Protein AF-A0AAP0KR38-F1 (afdb_monomer)

Sequence (142 aa):
MYLYDEEWTRRFFSSLPALKRLVLESCTFYNHQKLTILVSSINHLRIAYPVFLPFKEYCREIEINAPNLDYLYRWTNRIPKAYILFDMPVLEEALIDVALYENPLLMDDVKVCHNACNLLAHIANVKKLSITADLLVVMTTC

pLDDT: mean 82.15, std 12.82, range [38.97, 97.5]

Secondary structure (DSSP, 8-state):
-----TTHHHHHHHT-TT--EEEEES---TT-SEEEEE-TT--EEEEE--TT--GGGS-SEEEEE-TT--EEEEEESS--SEEEEPP-TT--EEEEEE---S-GGG--HHHHHHHHHHHHHHHTTSSEEEE-HHHHHHHHH-

Solvent-accessible surface area (backbone atoms only — not comparable to full-atom values): 7823 Å² total; per-residue (Å²): 134,83,84,76,65,77,58,47,48,35,55,57,40,51,72,42,73,81,43,42,70,48,77,42,66,63,59,76,48,68,82,32,60,51,46,38,45,43,32,65,49,24,29,36,42,36,40,27,54,56,92,82,70,60,82,80,40,53,50,38,29,42,35,40,42,31,51,47,22,33,35,42,38,37,40,30,61,66,82,42,75,39,69,48,65,52,78,40,87,52,34,37,36,37,36,45,40,42,48,78,83,67,65,72,92,77,54,60,59,69,60,55,30,52,32,50,52,54,49,43,67,71,56,66,87,32,81,40,75,46,71,30,71,55,47,51,49,45,63,71,75,98

Radius of gyration: 15.03 Å; Cα contacts (8 Å, |Δi|>4): 280; chains: 1; bounding box: 36×41×36 Å

InterPro domains:
  IPR050232 F-box/LRR-repeat protein 13/AtMIF1-like [PTHR31900] (4-136)

Mean predicted aligned error: 6.64 Å

Structure (mmCIF, N/CA/C/O backbone):
data_AF-A0AAP0KR38-F1
#
_entry.id   AF-A0AAP0KR38-F1
#
loop_
_atom_site.group_PDB
_atom_site.id
_atom_site.type_symbol
_atom_site.label_atom_id
_atom_site.label_alt_id
_atom_site.label_comp_id
_atom_site.label_asym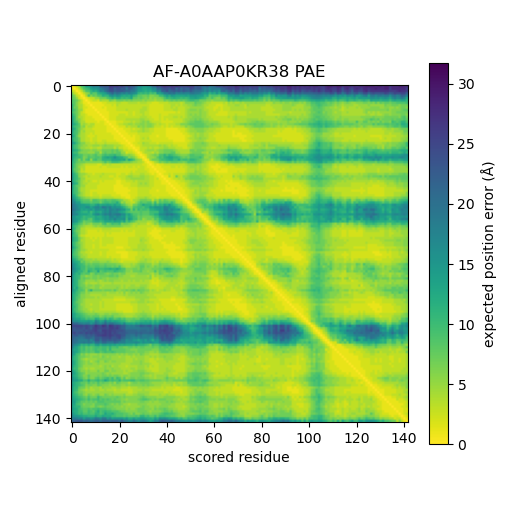_id
_atom_site.label_entity_id
_atom_site.label_seq_id
_atom_site.pdbx_PDB_ins_code
_atom_site.Cartn_x
_atom_site.Cartn_y
_atom_site.Cartn_z
_atom_site.occupancy
_atom_site.B_iso_or_equiv
_atom_site.auth_seq_id
_atom_site.auth_comp_id
_atom_site.auth_asym_id
_atom_site.auth_atom_id
_atom_site.pdbx_PDB_model_num
ATOM 1 N N . MET A 1 1 ? -6.082 26.446 -17.273 1.00 38.97 1 MET A N 1
ATOM 2 C CA . MET A 1 1 ? -5.083 25.954 -16.304 1.00 38.97 1 MET A CA 1
ATOM 3 C C . MET A 1 1 ? -5.860 25.279 -15.186 1.00 38.97 1 MET A C 1
ATOM 5 O O . MET A 1 1 ? -6.497 25.978 -14.414 1.00 38.97 1 MET A O 1
ATOM 9 N N . TYR A 1 2 ? -5.948 23.948 -15.186 1.00 46.53 2 TYR A N 1
ATOM 10 C CA . TYR A 1 2 ? -6.617 23.225 -14.103 1.00 46.53 2 TYR A CA 1
ATOM 11 C C . TYR A 1 2 ? -5.643 23.181 -12.923 1.00 46.53 2 TYR A C 1
ATOM 13 O O . TYR A 1 2 ? -4.547 22.644 -13.064 1.00 46.53 2 TYR A O 1
ATOM 21 N N . LEU A 1 3 ? -6.001 23.814 -11.805 1.00 47.16 3 LEU A N 1
ATOM 22 C CA . LEU A 1 3 ? -5.306 23.623 -10.535 1.00 47.16 3 LEU A CA 1
ATOM 23 C C . LEU A 1 3 ? -5.640 22.203 -10.077 1.00 47.16 3 LEU A C 1
ATOM 25 O O . LEU A 1 3 ? -6.719 21.959 -9.544 1.00 47.16 3 LEU A O 1
ATOM 29 N N . TYR A 1 4 ? -4.762 21.257 -10.396 1.00 64.25 4 TYR A N 1
ATOM 30 C CA . TYR A 1 4 ? -4.869 19.900 -9.881 1.00 64.25 4 TYR A CA 1
ATOM 31 C C . TYR A 1 4 ? -4.569 19.946 -8.382 1.00 64.25 4 TYR A C 1
ATOM 33 O O . TYR A 1 4 ? -3.500 20.393 -7.972 1.00 64.25 4 TYR A O 1
ATOM 41 N N . ASP A 1 5 ? -5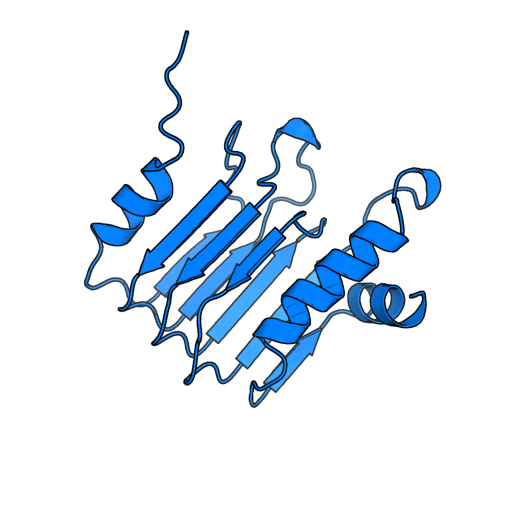.541 19.542 -7.568 1.00 70.62 5 ASP A N 1
ATOM 42 C CA . ASP A 1 5 ? -5.373 19.426 -6.122 1.00 70.62 5 ASP A CA 1
ATOM 43 C C . ASP A 1 5 ? -4.574 18.155 -5.830 1.00 70.62 5 ASP A C 1
ATOM 45 O O . ASP A 1 5 ? -5.150 17.081 -5.711 1.00 70.62 5 ASP A O 1
ATOM 49 N N . GLU A 1 6 ? -3.248 18.252 -5.741 1.00 73.88 6 GLU A N 1
ATOM 50 C CA . GLU A 1 6 ? -2.380 17.099 -5.443 1.00 73.88 6 GLU A CA 1
ATOM 51 C C . GLU A 1 6 ? -2.763 16.382 -4.132 1.00 73.88 6 GLU A C 1
ATOM 53 O O . GLU A 1 6 ? -2.506 15.190 -3.977 1.00 73.88 6 GLU A O 1
ATOM 58 N N . GLU A 1 7 ? -3.466 17.068 -3.226 1.00 82.69 7 GLU A N 1
ATOM 59 C CA . GLU A 1 7 ? -3.885 16.552 -1.924 1.00 82.69 7 GLU A CA 1
ATOM 60 C C . GLU A 1 7 ? -5.320 15.995 -1.922 1.00 82.69 7 GLU A C 1
ATOM 62 O O . GLU A 1 7 ? -5.840 15.629 -0.861 1.00 82.69 7 GLU A O 1
ATOM 67 N N . TRP A 1 8 ? -5.992 15.898 -3.077 1.00 85.56 8 TRP A N 1
ATOM 68 C CA . TRP A 1 8 ? -7.389 15.453 -3.113 1.00 85.56 8 TRP A CA 1
ATOM 69 C C . TRP A 1 8 ? -7.557 14.037 -2.555 1.00 85.56 8 TRP A C 1
ATOM 71 O O . TRP A 1 8 ? -8.510 13.794 -1.820 1.00 85.56 8 TRP A O 1
ATOM 81 N N . THR A 1 9 ? -6.632 13.114 -2.862 1.00 87.81 9 THR A N 1
ATOM 82 C CA . THR A 1 9 ? -6.699 11.716 -2.395 1.00 87.81 9 THR A CA 1
ATOM 83 C C . THR A 1 9 ? -6.656 11.673 -0.876 1.00 87.81 9 THR A C 1
ATOM 85 O O . THR A 1 9 ? -7.528 11.082 -0.239 1.00 87.81 9 THR A O 1
ATOM 88 N N . ARG A 1 10 ? -5.717 12.418 -0.289 1.00 89.06 10 ARG A N 1
ATOM 89 C CA . ARG A 1 10 ? -5.601 12.598 1.153 1.00 89.06 10 ARG A CA 1
ATOM 90 C C . ARG A 1 10 ? -6.900 13.128 1.758 1.00 89.06 10 ARG A C 1
ATOM 92 O O . ARG A 1 10 ? -7.415 12.525 2.696 1.00 89.06 10 ARG A O 1
ATOM 99 N N . ARG A 1 11 ? -7.439 14.235 1.233 1.00 89.31 11 ARG A N 1
ATOM 100 C CA . ARG A 1 11 ? -8.681 14.853 1.739 1.00 89.31 11 ARG A CA 1
ATOM 101 C C . ARG A 1 11 ? -9.859 13.890 1.633 1.00 89.31 11 ARG A C 1
ATOM 103 O O . ARG A 1 11 ? -10.556 13.673 2.621 1.00 89.31 11 ARG A O 1
ATOM 110 N N . PHE A 1 12 ? -10.028 13.266 0.472 1.00 89.56 12 PHE A N 1
ATOM 111 C CA . PHE A 1 12 ? -11.096 12.315 0.200 1.00 89.56 12 PHE A CA 1
ATOM 112 C C . PHE A 1 12 ? -11.062 11.137 1.175 1.00 89.56 12 PHE A C 1
ATOM 114 O O . PHE A 1 12 ? -12.036 10.901 1.884 1.00 89.56 12 PHE A O 1
ATOM 121 N N . PHE A 1 13 ? -9.930 10.447 1.290 1.00 89.31 13 PHE A N 1
ATOM 122 C CA . PHE A 1 13 ? -9.819 9.283 2.164 1.00 89.31 13 PHE A CA 1
ATOM 123 C C . PHE A 1 13 ? -9.907 9.650 3.653 1.00 89.31 13 PHE A C 1
ATOM 125 O O . PHE A 1 13 ? -10.573 8.948 4.413 1.00 89.31 13 PHE A O 1
ATOM 132 N N . SER A 1 14 ? -9.356 10.799 4.060 1.00 86.81 14 SER A N 1
ATOM 133 C CA . SER A 1 14 ? -9.478 11.293 5.441 1.00 86.81 14 SER A CA 1
ATOM 134 C C . SER A 1 14 ? -10.923 11.616 5.854 1.00 86.81 14 SER A C 1
ATOM 136 O O . SER A 1 14 ? -11.248 11.567 7.038 1.00 86.81 14 SER A O 1
ATOM 138 N N . SER A 1 15 ? -11.813 11.886 4.889 1.00 90.38 15 SER A N 1
ATOM 139 C CA . SER A 1 15 ? -13.239 12.151 5.137 1.00 90.38 15 SER A CA 1
ATOM 140 C C . SER A 1 15 ? -14.076 10.892 5.410 1.00 90.38 15 SER A C 1
ATOM 142 O O . SER A 1 15 ? -15.269 10.997 5.693 1.00 90.38 15 SER A O 1
ATOM 144 N N . LEU A 1 16 ? -13.464 9.701 5.360 1.00 91.81 16 LEU A N 1
ATOM 145 C CA . LEU A 1 16 ? -14.134 8.404 5.489 1.00 91.81 16 LEU A CA 1
ATOM 146 C C . LEU A 1 16 ? -13.699 7.662 6.773 1.00 91.81 16 LEU A C 1
ATOM 148 O O . LEU A 1 16 ? -13.120 6.577 6.701 1.00 91.81 16 LEU A O 1
ATOM 152 N N . PRO A 1 17 ? -13.990 8.190 7.979 1.00 88.75 17 PRO A N 1
ATOM 153 C CA . PRO A 1 17 ? -13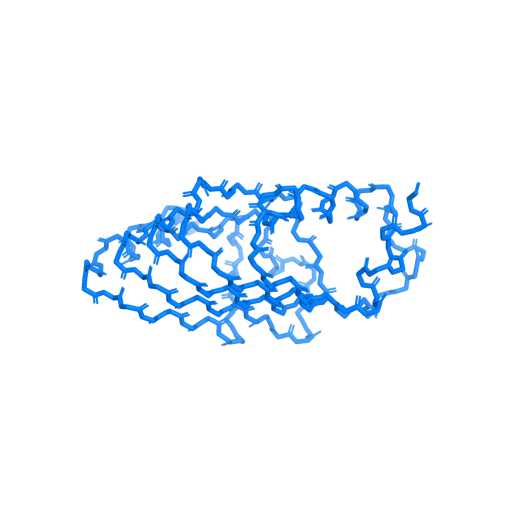.432 7.681 9.234 1.00 88.75 17 PRO A CA 1
ATOM 154 C C . PRO A 1 17 ? -13.903 6.271 9.610 1.00 88.75 17 PRO A C 1
ATOM 156 O O . PRO A 1 17 ? -13.253 5.614 10.416 1.00 88.75 17 PRO A O 1
ATOM 159 N N . ALA A 1 18 ? -14.997 5.770 9.032 1.00 94.19 18 ALA A N 1
ATOM 160 C CA . ALA A 1 18 ? -15.514 4.423 9.291 1.00 94.19 18 ALA A CA 1
ATOM 161 C C . ALA A 1 18 ? -15.113 3.386 8.222 1.00 94.19 18 ALA A C 1
ATOM 163 O O . ALA A 1 18 ? -15.520 2.227 8.316 1.00 94.19 18 ALA A O 1
ATOM 164 N N . LEU A 1 19 ? -14.348 3.781 7.198 1.00 95.69 19 LEU A N 1
ATOM 165 C CA . LEU A 1 19 ? -13.997 2.905 6.084 1.00 95.69 19 LEU A CA 1
ATOM 166 C C . LEU A 1 19 ? -13.123 1.741 6.563 1.00 95.69 19 LEU A C 1
ATOM 168 O O . LEU A 1 19 ? -12.006 1.943 7.016 1.00 95.69 19 LEU A O 1
ATOM 172 N N . LYS A 1 20 ? -13.625 0.509 6.444 1.00 96.75 20 LYS A N 1
ATOM 173 C CA . LYS A 1 20 ? -12.872 -0.706 6.806 1.00 96.75 20 LYS A CA 1
ATOM 174 C C . LYS A 1 20 ? -12.130 -1.320 5.629 1.00 96.75 20 LYS A C 1
ATOM 176 O O . LYS A 1 20 ? -11.000 -1.773 5.766 1.00 96.75 20 LYS A O 1
ATOM 181 N N . ARG A 1 21 ? -12.756 -1.302 4.456 1.00 97.06 21 ARG A N 1
ATOM 182 C CA . ARG A 1 21 ? -12.225 -1.917 3.245 1.00 97.06 21 ARG A CA 1
ATOM 183 C C . ARG A 1 21 ? -12.123 -0.879 2.141 1.00 97.06 21 ARG A C 1
ATOM 185 O O . ARG A 1 21 ? -13.127 -0.265 1.794 1.00 97.06 21 ARG A O 1
ATOM 192 N N . LEU A 1 22 ? -10.930 -0.733 1.573 1.00 95.94 22 LEU A N 1
ATOM 193 C CA . LEU A 1 22 ? -10.674 0.103 0.406 1.00 95.94 22 LEU A CA 1
ATOM 194 C C . LEU A 1 22 ? -10.191 -0.772 -0.752 1.00 95.94 22 LEU A C 1
ATOM 196 O O . LEU A 1 22 ? -9.206 -1.500 -0.626 1.00 95.94 22 LEU A O 1
ATOM 200 N N . VAL A 1 23 ? -10.896 -0.699 -1.878 1.00 95.12 23 VAL A N 1
ATOM 201 C CA . VAL A 1 23 ? -10.563 -1.425 -3.106 1.00 95.12 23 VAL A CA 1
ATOM 202 C C . VAL A 1 23 ? -10.440 -0.413 -4.239 1.00 95.12 23 VAL A C 1
ATOM 204 O O . VAL A 1 23 ? -11.414 0.238 -4.606 1.00 95.12 23 VAL A O 1
ATOM 207 N N . LEU A 1 24 ? -9.227 -0.269 -4.760 1.00 91.38 24 LEU A N 1
ATOM 208 C CA . LEU A 1 24 ? -8.861 0.588 -5.881 1.00 91.38 24 LEU A CA 1
ATOM 209 C C . LEU A 1 24 ? -8.450 -0.309 -7.049 1.00 91.38 24 LEU A C 1
ATOM 211 O O . LEU A 1 24 ? -7.264 -0.539 -7.279 1.00 91.38 24 LEU A O 1
ATOM 215 N N . GLU A 1 25 ? -9.435 -0.872 -7.744 1.00 88.94 25 GLU A N 1
ATOM 216 C CA . GLU A 1 25 ? -9.213 -1.726 -8.912 1.00 88.94 25 GLU A CA 1
ATOM 217 C C . GLU A 1 25 ? -9.511 -0.977 -10.203 1.00 88.94 25 GLU A C 1
ATOM 219 O O . GLU A 1 25 ? -10.536 -0.311 -10.334 1.00 88.94 25 GLU A O 1
ATOM 224 N N . SER A 1 26 ? -8.603 -1.099 -11.170 1.00 83.25 26 SER A N 1
ATOM 225 C CA . SER A 1 26 ? -8.673 -0.402 -12.455 1.00 83.25 26 SER A CA 1
ATOM 226 C C . SER A 1 26 ? -8.845 1.118 -12.316 1.00 83.25 26 SER A C 1
ATOM 228 O O . SER A 1 26 ? -9.374 1.777 -13.208 1.00 83.25 26 SER A O 1
ATOM 230 N N . CYS A 1 27 ? -8.390 1.692 -11.196 1.00 79.81 27 CYS A N 1
ATOM 231 C CA . CYS A 1 27 ? -8.436 3.129 -10.962 1.00 79.81 27 CYS A CA 1
ATOM 232 C C . CYS A 1 27 ? -7.255 3.824 -11.646 1.00 79.81 27 CYS A C 1
ATOM 234 O O . CYS A 1 27 ? -6.092 3.469 -11.451 1.00 79.81 27 CYS A O 1
ATOM 236 N N . THR A 1 28 ? -7.564 4.864 -12.412 1.00 73.88 28 THR A N 1
ATOM 237 C CA . THR A 1 28 ? -6.594 5.731 -13.084 1.00 73.88 28 THR A CA 1
ATOM 238 C C . THR A 1 28 ? -6.471 7.056 -12.350 1.00 73.88 28 THR A C 1
ATOM 240 O O . THR A 1 28 ? -7.426 7.828 -12.274 1.00 73.88 28 THR A O 1
ATOM 243 N N . PHE A 1 29 ? -5.272 7.355 -11.860 1.00 74.44 29 PHE A N 1
ATOM 244 C CA . PHE A 1 29 ? -4.959 8.623 -11.203 1.00 74.44 29 PHE A CA 1
ATOM 245 C C . PHE A 1 29 ? -4.287 9.571 -12.208 1.00 74.44 29 PHE A C 1
ATOM 247 O O . PHE A 1 29 ? -3.116 9.921 -12.074 1.00 74.44 29 PHE A O 1
ATOM 254 N N . TYR A 1 30 ? -5.031 9.958 -13.252 1.00 67.62 30 TYR A N 1
ATOM 255 C CA . TYR A 1 30 ? -4.536 10.803 -14.348 1.00 67.62 30 TYR A CA 1
ATOM 256 C C . TYR A 1 30 ? -3.864 12.074 -13.832 1.00 67.62 30 TYR A C 1
ATOM 258 O O . TYR A 1 30 ? -4.466 12.795 -13.043 1.00 67.62 30 TYR A O 1
ATOM 266 N N . ASN A 1 31 ? -2.652 12.375 -14.305 1.00 65.94 31 ASN A N 1
ATOM 267 C CA . ASN A 1 31 ? -1.884 13.574 -13.940 1.00 65.94 31 ASN A CA 1
ATOM 268 C C . ASN A 1 31 ? -1.566 13.732 -12.439 1.00 65.94 31 ASN A C 1
ATOM 270 O O . ASN A 1 31 ? -1.072 14.785 -12.043 1.00 65.94 31 ASN A O 1
ATOM 274 N N . HIS A 1 32 ? -1.789 12.709 -11.608 1.00 72.19 32 HIS A N 1
ATOM 275 C CA . HIS A 1 32 ? -1.427 12.752 -10.193 1.00 72.19 32 HIS A CA 1
ATOM 276 C C . HIS A 1 32 ? -0.084 12.070 -9.984 1.00 72.19 32 HIS A C 1
ATOM 278 O O . HIS A 1 32 ? 0.083 10.876 -10.241 1.00 72.19 32 HIS A O 1
ATOM 284 N N . GLN A 1 33 ? 0.886 12.833 -9.485 1.00 80.62 33 GLN A N 1
ATOM 285 C CA . GLN A 1 33 ? 2.200 12.280 -9.170 1.00 80.62 33 GLN A CA 1
ATOM 286 C C . GLN A 1 33 ? 2.146 11.345 -7.959 1.00 80.62 33 GLN A C 1
ATOM 288 O O . GLN A 1 33 ? 2.948 10.415 -7.896 1.00 80.62 33 GLN A O 1
ATOM 293 N N . LYS A 1 34 ? 1.172 11.552 -7.063 1.00 86.44 34 LYS A N 1
ATOM 294 C CA . LYS A 1 34 ? 1.099 10.904 -5.758 1.00 86.44 34 LYS A CA 1
ATOM 295 C C . LYS A 1 34 ? -0.313 10.429 -5.402 1.00 86.44 34 LYS A C 1
ATOM 297 O O . LYS A 1 34 ? -1.292 11.138 -5.631 1.00 86.44 34 LYS A O 1
ATOM 302 N N . LEU A 1 35 ? -0.403 9.227 -4.839 1.00 88.50 35 LEU A N 1
ATOM 303 C CA . LEU A 1 35 ? -1.609 8.647 -4.252 1.00 88.50 35 LEU A CA 1
ATOM 304 C C . LEU A 1 35 ? -1.384 8.558 -2.748 1.00 88.50 35 LEU A C 1
ATOM 306 O O . LEU A 1 35 ? -0.514 7.811 -2.304 1.00 88.50 35 LEU A O 1
ATOM 310 N N . THR A 1 36 ? -2.183 9.294 -1.983 1.00 91.69 36 THR A N 1
ATOM 311 C CA . THR A 1 36 ? -2.057 9.361 -0.529 1.00 91.69 36 THR A CA 1
ATOM 312 C C . THR A 1 36 ? -3.287 8.745 0.122 1.00 91.69 36 THR A C 1
ATOM 314 O O . THR A 1 36 ? -4.388 9.279 0.004 1.00 91.69 36 THR A O 1
ATOM 317 N N . ILE A 1 37 ? -3.106 7.637 0.837 1.00 91.62 37 ILE A N 1
ATOM 318 C CA . ILE A 1 37 ? -4.158 6.940 1.582 1.00 91.62 37 ILE A CA 1
ATOM 319 C C . ILE A 1 37 ? -3.887 7.138 3.075 1.00 91.62 37 ILE A C 1
ATOM 321 O O . ILE A 1 37 ? -3.067 6.433 3.657 1.00 91.62 37 ILE A O 1
ATOM 325 N N . LEU A 1 38 ? -4.575 8.106 3.693 1.00 90.88 38 LEU A N 1
ATOM 326 C CA . LEU A 1 38 ? -4.538 8.332 5.144 1.00 90.88 38 LEU A CA 1
ATOM 327 C C . LEU A 1 38 ? -5.883 7.932 5.747 1.00 90.88 38 LEU A C 1
ATOM 329 O O . LEU A 1 38 ? -6.805 8.748 5.820 1.00 90.88 38 LEU A O 1
ATOM 333 N N . VAL A 1 39 ? -6.009 6.671 6.151 1.00 90.81 39 VAL A N 1
ATOM 334 C CA . VAL A 1 39 ? -7.235 6.172 6.781 1.00 90.81 39 VAL A CA 1
ATOM 335 C C . VAL A 1 39 ? -6.860 5.226 7.900 1.00 90.81 39 VAL A C 1
ATOM 337 O O . VAL A 1 39 ? -6.413 4.111 7.664 1.00 90.81 39 VAL A O 1
ATOM 340 N N . SER A 1 40 ? -7.059 5.654 9.143 1.00 90.69 40 SER A N 1
ATOM 341 C CA . SER A 1 40 ? -6.720 4.819 10.294 1.00 90.69 40 SER A CA 1
ATOM 342 C C . SER A 1 40 ? -7.669 3.642 10.474 1.00 90.69 40 SER A C 1
ATOM 344 O O . SER A 1 40 ? -7.293 2.657 11.092 1.00 90.69 40 SER A O 1
ATOM 346 N N . SER A 1 41 ? -8.896 3.715 9.965 1.00 94.25 41 SER A N 1
ATOM 347 C CA . SER A 1 41 ? -9.908 2.683 10.182 1.00 94.25 41 SER A CA 1
ATOM 348 C C . SER A 1 41 ? -9.847 1.514 9.208 1.00 94.25 41 SER A C 1
ATOM 350 O O . SER A 1 41 ? -10.476 0.495 9.520 1.00 94.25 41 SER A O 1
ATOM 352 N N . ILE A 1 42 ? -9.110 1.630 8.093 1.00 96.12 42 ILE A N 1
ATOM 353 C CA . ILE A 1 42 ? -9.016 0.537 7.124 1.00 96.12 42 ILE A CA 1
ATOM 354 C C . ILE A 1 42 ? -8.213 -0.607 7.720 1.00 96.12 42 ILE A C 1
ATOM 356 O O . ILE A 1 42 ? -7.162 -0.396 8.320 1.00 96.12 42 ILE A O 1
ATOM 360 N N . ASN A 1 43 ? -8.721 -1.813 7.514 1.00 96.56 43 ASN A N 1
ATOM 361 C CA . ASN A 1 43 ? -8.001 -3.039 7.802 1.00 96.56 43 ASN A CA 1
ATOM 362 C C . ASN A 1 43 ? -7.653 -3.811 6.527 1.00 96.56 43 ASN A C 1
ATOM 364 O O . ASN A 1 43 ? -6.618 -4.455 6.471 1.00 96.56 43 ASN A O 1
ATOM 368 N N . HIS A 1 44 ? -8.428 -3.631 5.455 1.00 97.50 44 HIS A N 1
ATOM 369 C CA . HIS A 1 44 ? -8.196 -4.310 4.188 1.00 97.50 44 HIS A CA 1
ATOM 370 C C . HIS A 1 44 ? -8.005 -3.316 3.038 1.00 97.50 44 HIS A C 1
ATOM 372 O O . HIS A 1 44 ? -8.937 -2.587 2.673 1.00 97.50 44 HIS A O 1
ATOM 378 N N . LEU A 1 45 ? -6.833 -3.349 2.400 1.00 96.25 45 LEU A N 1
ATOM 379 C CA . LEU A 1 45 ? -6.485 -2.502 1.261 1.00 96.25 45 LEU A CA 1
ATOM 380 C C . LEU A 1 45 ? -6.133 -3.346 0.042 1.00 96.25 45 LEU A C 1
ATOM 382 O O . LEU A 1 45 ? -5.275 -4.223 0.092 1.00 96.25 45 LEU A O 1
ATOM 386 N N . ARG A 1 46 ? -6.776 -3.040 -1.082 1.00 95.50 46 ARG A N 1
ATOM 387 C CA . ARG A 1 46 ? -6.506 -3.668 -2.371 1.00 95.50 46 ARG A CA 1
ATOM 388 C C . ARG A 1 46 ? -6.290 -2.599 -3.428 1.00 95.50 46 ARG A C 1
ATOM 390 O O . ARG A 1 46 ? -7.172 -1.777 -3.647 1.00 95.50 46 ARG A O 1
ATOM 397 N N . ILE A 1 47 ? -5.133 -2.614 -4.081 1.00 91.38 47 ILE A N 1
ATOM 398 C CA . ILE A 1 47 ? -4.790 -1.690 -5.167 1.00 91.38 47 ILE A CA 1
ATOM 399 C C . ILE A 1 47 ? -4.377 -2.520 -6.378 1.00 91.38 47 ILE A C 1
ATOM 401 O O . ILE A 1 47 ? -3.393 -3.249 -6.306 1.00 91.38 47 ILE A O 1
ATOM 405 N N . ALA A 1 48 ? -5.103 -2.403 -7.485 1.00 87.69 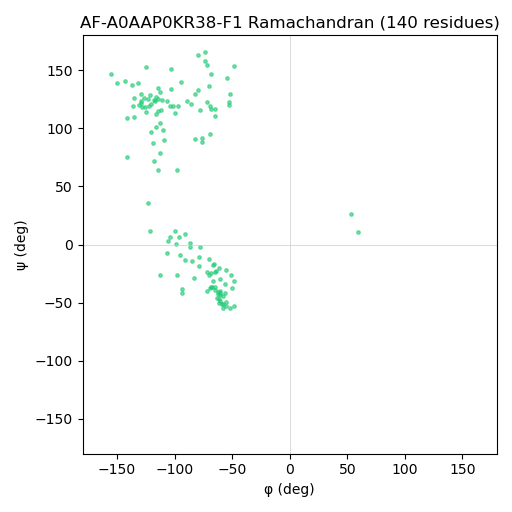48 ALA A N 1
ATOM 406 C CA . ALA A 1 48 ? -4.776 -3.059 -8.745 1.00 87.69 48 ALA A CA 1
ATOM 407 C C . ALA A 1 48 ? -4.956 -2.074 -9.899 1.00 87.69 48 ALA A C 1
ATOM 409 O O . ALA A 1 48 ? -6.055 -1.572 -10.133 1.00 87.69 48 ALA A O 1
ATOM 410 N N . TYR A 1 49 ? -3.881 -1.790 -10.624 1.00 77.44 49 TYR A N 1
ATOM 411 C CA . TYR A 1 49 ? -3.950 -0.923 -11.797 1.00 77.44 49 TYR A CA 1
ATOM 412 C C . TYR A 1 49 ? -4.482 -1.674 -13.032 1.00 77.44 49 TYR A C 1
ATOM 414 O O . TYR A 1 49 ? -4.506 -2.899 -13.048 1.00 77.44 49 TYR A O 1
ATOM 422 N N . PRO A 1 50 ? -4.930 -0.975 -14.083 1.00 70.56 50 PRO A N 1
ATOM 423 C CA . PRO A 1 50 ? -5.177 -1.590 -15.384 1.00 70.56 50 PRO A CA 1
ATOM 424 C C . PRO A 1 50 ? -3.867 -2.030 -16.061 1.00 70.56 50 PRO A C 1
ATOM 426 O O . PRO A 1 50 ? -2.848 -1.342 -15.975 1.00 70.56 50 PRO A O 1
ATOM 429 N N . VAL A 1 51 ? -3.917 -3.132 -16.815 1.00 65.81 51 VAL A N 1
ATOM 430 C CA . VAL A 1 51 ? -2.760 -3.740 -17.511 1.00 65.81 51 VAL A CA 1
ATOM 431 C C . VAL A 1 51 ? -2.163 -2.846 -18.609 1.00 65.81 51 VAL A C 1
ATOM 433 O O . VAL A 1 51 ? -0.980 -2.964 -18.918 1.00 65.81 51 VAL A O 1
ATOM 436 N N . PHE A 1 52 ? -2.939 -1.913 -19.169 1.00 65.56 52 PHE A N 1
ATOM 437 C CA . PHE A 1 52 ? -2.590 -1.201 -20.407 1.00 65.56 52 PHE A CA 1
ATOM 438 C C . PHE A 1 52 ? -2.542 0.328 -20.273 1.00 65.56 52 PHE A C 1
ATOM 440 O O . PHE A 1 52 ? -2.919 1.040 -21.202 1.00 65.56 52 PHE A O 1
ATOM 447 N N . LEU A 1 53 ? -2.097 0.865 -19.131 1.00 62.12 53 LEU A N 1
ATOM 448 C CA . LEU A 1 53 ? -1.972 2.320 -18.993 1.00 62.12 53 LEU A CA 1
ATOM 449 C C . LEU A 1 53 ? -0.695 2.881 -19.649 1.00 62.12 53 LEU A C 1
ATOM 451 O O . LEU A 1 53 ? 0.404 2.369 -19.395 1.00 62.12 53 LEU A O 1
ATOM 455 N N . PRO A 1 54 ? -0.803 3.974 -20.433 1.00 63.38 54 PRO A N 1
ATOM 456 C CA . PRO A 1 54 ? 0.338 4.764 -20.878 1.00 63.38 54 PRO A CA 1
ATOM 457 C C . PRO A 1 54 ? 1.202 5.246 -19.702 1.00 63.38 54 PRO A C 1
ATOM 459 O O . PRO A 1 54 ? 0.693 5.675 -18.668 1.00 63.38 54 PRO A O 1
ATOM 462 N N . PHE A 1 55 ? 2.527 5.288 -19.892 1.00 59.06 55 PHE A N 1
ATOM 463 C CA . PHE A 1 55 ? 3.519 5.732 -18.892 1.00 59.06 55 PHE A CA 1
ATOM 464 C C . PHE A 1 55 ? 3.197 7.062 -18.187 1.00 59.06 55 PHE A C 1
ATOM 466 O O . PHE A 1 55 ? 3.600 7.280 -17.045 1.00 59.06 55 PHE A O 1
ATOM 473 N N . LYS A 1 56 ? 2.525 7.987 -18.882 1.00 61.66 56 LYS A N 1
ATOM 474 C CA . LYS A 1 56 ? 2.218 9.332 -18.370 1.00 61.66 56 LYS A CA 1
ATOM 475 C C . LYS A 1 56 ? 1.037 9.356 -17.396 1.00 61.66 56 LYS A C 1
ATOM 477 O O . LYS A 1 56 ? 0.821 10.373 -16.749 1.00 61.66 56 LYS A O 1
ATOM 482 N N . GLU A 1 57 ? 0.304 8.254 -17.283 1.00 63.91 57 GLU A N 1
ATOM 483 C CA . GLU A 1 57 ? -0.945 8.159 -16.519 1.00 63.91 57 GLU A CA 1
ATOM 484 C C . GLU A 1 57 ? -0.775 7.394 -15.201 1.00 63.91 57 GLU A C 1
ATOM 486 O O . GLU A 1 57 ? -1.742 7.176 -14.472 1.00 63.91 57 GLU A O 1
ATOM 491 N N . TYR A 1 58 ? 0.459 6.987 -14.891 1.00 68.62 58 TYR A N 1
ATOM 492 C CA . TYR A 1 58 ? 0.758 6.195 -13.711 1.00 68.62 58 TYR A CA 1
ATOM 493 C C . TYR A 1 58 ? 1.180 7.066 -12.524 1.00 68.62 58 TYR A C 1
ATOM 495 O O . TYR A 1 58 ? 1.957 8.016 -12.662 1.00 68.62 58 TYR A O 1
ATOM 503 N N . CYS A 1 59 ? 0.697 6.694 -11.341 1.00 76.06 59 CYS A N 1
ATOM 504 C CA . CYS A 1 59 ? 1.054 7.355 -10.097 1.00 76.06 59 CYS A CA 1
ATOM 505 C C . CYS A 1 59 ? 2.499 7.009 -9.710 1.00 76.06 59 CYS A C 1
ATOM 507 O O . CYS A 1 59 ? 2.861 5.836 -9.600 1.00 76.06 59 CYS A O 1
ATOM 509 N N . ARG A 1 60 ? 3.352 8.024 -9.545 1.00 80.88 60 ARG A N 1
ATOM 510 C CA . ARG A 1 60 ? 4.795 7.828 -9.335 1.00 80.88 60 ARG A CA 1
ATOM 511 C C . ARG A 1 60 ? 5.140 7.529 -7.885 1.00 80.88 60 ARG A C 1
ATOM 513 O O . ARG A 1 60 ? 6.132 6.845 -7.648 1.00 80.88 60 ARG A O 1
ATOM 520 N N . GLU A 1 61 ? 4.338 8.026 -6.958 1.00 87.25 61 GLU A N 1
ATOM 521 C CA . GLU A 1 61 ? 4.572 7.930 -5.525 1.00 87.25 61 GLU A CA 1
ATOM 522 C C . GLU A 1 61 ? 3.317 7.455 -4.818 1.00 87.25 61 GLU A C 1
ATOM 524 O O . GLU A 1 61 ? 2.204 7.871 -5.143 1.00 87.25 61 GLU A O 1
ATOM 529 N N . ILE A 1 62 ? 3.489 6.567 -3.847 1.00 89.19 62 ILE A N 1
ATOM 530 C CA . ILE A 1 62 ? 2.364 6.032 -3.093 1.00 89.19 62 ILE A CA 1
ATOM 531 C C . ILE A 1 62 ? 2.678 6.132 -1.618 1.00 89.19 62 ILE A C 1
ATOM 533 O O . ILE A 1 62 ? 3.657 5.565 -1.139 1.00 89.19 62 ILE A O 1
ATOM 537 N N . GLU A 1 63 ? 1.823 6.868 -0.923 1.00 92.69 63 GLU A N 1
ATOM 538 C CA . GLU A 1 63 ? 1.882 7.067 0.511 1.00 92.69 63 GLU A CA 1
ATOM 539 C C . GLU A 1 63 ? 0.696 6.365 1.167 1.00 92.69 63 GLU A C 1
ATOM 541 O O . GLU A 1 63 ? -0.460 6.615 0.813 1.00 92.69 63 GLU A O 1
ATOM 546 N N . ILE A 1 64 ? 0.977 5.480 2.120 1.00 92.62 64 ILE A N 1
ATOM 547 C CA . ILE A 1 64 ? -0.051 4.742 2.856 1.00 92.62 64 ILE A CA 1
ATOM 548 C C . ILE A 1 64 ? 0.220 4.901 4.345 1.00 92.62 64 ILE A C 1
ATOM 550 O O . ILE A 1 64 ? 1.247 4.457 4.853 1.00 92.62 64 ILE A O 1
ATOM 554 N N . ASN A 1 65 ? -0.737 5.507 5.042 1.00 92.75 65 ASN A N 1
ATOM 555 C CA . ASN A 1 65 ? -0.792 5.563 6.493 1.00 92.75 65 ASN A CA 1
ATOM 556 C C . ASN A 1 65 ? -2.095 4.910 6.962 1.00 92.75 65 ASN A C 1
ATOM 558 O O . ASN A 1 65 ? -3.170 5.521 6.949 1.00 92.75 65 ASN A O 1
ATOM 562 N N . ALA A 1 66 ? -1.976 3.637 7.323 1.00 92.88 66 ALA A N 1
ATOM 563 C CA . ALA A 1 66 ? -3.082 2.780 7.713 1.00 92.88 66 ALA A CA 1
ATOM 564 C C . ALA A 1 66 ? -2.643 1.875 8.879 1.00 92.88 66 ALA A C 1
ATOM 566 O O . ALA A 1 66 ? -2.383 0.692 8.681 1.00 92.88 66 ALA A O 1
ATOM 567 N N . PRO A 1 67 ? -2.530 2.411 10.108 1.00 93.06 67 PRO A N 1
ATOM 568 C CA . PRO A 1 67 ? -1.968 1.684 11.251 1.00 93.06 67 PRO A CA 1
ATOM 569 C C . PRO A 1 67 ? -2.741 0.419 11.645 1.00 93.06 67 PRO A C 1
ATOM 571 O O . PRO A 1 67 ? -2.178 -0.437 12.316 1.00 93.06 67 PRO A O 1
ATOM 574 N N . ASN A 1 68 ? -4.012 0.297 11.243 1.00 94.75 68 ASN A N 1
ATOM 575 C CA . ASN A 1 68 ? -4.850 -0.875 11.509 1.00 94.75 68 ASN A CA 1
ATOM 576 C C . ASN A 1 68 ? -4.951 -1.837 10.312 1.00 94.75 68 ASN A C 1
ATOM 578 O O . ASN A 1 68 ? -5.819 -2.710 10.315 1.00 94.75 68 ASN A O 1
ATOM 582 N N . LEU A 1 69 ? -4.113 -1.663 9.285 1.00 95.62 69 LEU A N 1
ATOM 583 C CA . LEU A 1 69 ? -4.118 -2.508 8.098 1.00 95.62 69 LEU A CA 1
ATOM 584 C C . LEU A 1 69 ? -3.631 -3.919 8.442 1.00 95.62 69 LEU A C 1
ATOM 586 O O . LEU A 1 69 ? -2.479 -4.075 8.827 1.00 95.62 69 LEU A O 1
ATOM 590 N N . ASP A 1 70 ? -4.496 -4.923 8.284 1.00 96.25 70 ASP A N 1
ATOM 591 C CA . ASP A 1 70 ? -4.187 -6.346 8.489 1.00 96.25 70 ASP A CA 1
ATOM 592 C C . ASP A 1 70 ? -3.871 -7.071 7.172 1.00 96.25 70 ASP A C 1
ATOM 594 O O . ASP A 1 70 ? -3.090 -8.025 7.156 1.00 96.25 70 ASP A O 1
ATOM 598 N N . TYR A 1 71 ? -4.408 -6.562 6.060 1.00 96.81 71 TYR A N 1
ATOM 599 C CA . TYR A 1 71 ? -4.265 -7.142 4.735 1.00 96.81 71 TYR A CA 1
ATOM 600 C C . TYR A 1 71 ? -3.946 -6.084 3.677 1.00 96.81 71 TYR A C 1
ATOM 602 O O . TYR A 1 71 ? -4.699 -5.123 3.470 1.00 96.81 71 TYR A O 1
ATOM 610 N N . LEU A 1 72 ? -2.864 -6.323 2.934 1.00 95.12 72 LEU A N 1
ATOM 611 C CA . LEU A 1 72 ? -2.458 -5.536 1.775 1.00 95.12 72 LEU A CA 1
ATOM 612 C C . LEU A 1 72 ? -2.396 -6.416 0.526 1.00 95.12 72 LEU A C 1
ATOM 614 O O . LEU A 1 72 ? -1.586 -7.332 0.434 1.00 95.12 72 LEU A O 1
ATOM 618 N N . TYR A 1 73 ? -3.179 -6.068 -0.490 1.00 94.56 73 TYR A N 1
ATOM 619 C CA . TYR A 1 73 ? -2.990 -6.572 -1.845 1.00 94.56 73 TYR A CA 1
ATOM 620 C C . TYR A 1 73 ? -2.551 -5.454 -2.773 1.00 94.56 73 TYR A C 1
ATOM 622 O O . TYR A 1 73 ? -3.200 -4.404 -2.870 1.00 94.56 73 TYR A O 1
ATOM 630 N N . ARG A 1 74 ? -1.504 -5.732 -3.539 1.00 89.19 74 ARG A N 1
ATOM 631 C CA . ARG A 1 74 ? -1.019 -4.869 -4.598 1.00 89.19 74 ARG A CA 1
ATOM 632 C C . ARG A 1 74 ? -0.856 -5.673 -5.872 1.00 89.19 74 ARG A C 1
ATOM 634 O O . ARG A 1 74 ? -0.076 -6.608 -5.893 1.00 89.19 74 ARG A O 1
ATOM 641 N N . TRP A 1 75 ? -1.521 -5.248 -6.936 1.00 85.56 75 TRP A N 1
ATOM 642 C CA . TRP A 1 75 ? -1.209 -5.675 -8.291 1.00 85.56 75 TRP A CA 1
ATOM 643 C C . TRP A 1 75 ? -0.713 -4.492 -9.102 1.00 85.56 75 TRP A C 1
ATOM 645 O O . TRP A 1 75 ? -1.292 -3.397 -9.062 1.00 85.56 75 TRP A O 1
ATOM 655 N N . THR A 1 76 ? 0.363 -4.701 -9.844 1.00 78.81 76 THR A N 1
ATOM 656 C CA . THR A 1 76 ? 0.878 -3.690 -10.746 1.00 78.81 76 THR A CA 1
ATOM 657 C C . THR A 1 76 ? 1.676 -4.285 -11.892 1.00 78.81 76 THR A C 1
ATOM 659 O O . THR A 1 76 ? 2.419 -5.240 -11.724 1.00 78.81 76 THR A O 1
ATOM 662 N N . ASN A 1 77 ? 1.611 -3.656 -13.057 1.00 75.00 77 ASN A N 1
ATOM 663 C CA . ASN A 1 77 ? 2.550 -3.923 -14.142 1.00 75.00 77 ASN A CA 1
ATOM 664 C C . ASN A 1 77 ? 3.845 -3.087 -14.049 1.00 75.00 77 ASN A C 1
ATOM 666 O O . ASN A 1 77 ? 4.721 -3.185 -14.906 1.00 75.00 77 ASN A O 1
ATOM 670 N N . ARG A 1 78 ? 3.946 -2.207 -13.041 1.00 74.06 78 ARG A N 1
ATOM 671 C CA . ARG A 1 78 ? 5.054 -1.259 -12.836 1.00 74.06 78 ARG A CA 1
ATOM 672 C C . ARG A 1 78 ? 5.287 -0.950 -11.363 1.00 74.06 78 ARG A C 1
ATOM 674 O O . ARG A 1 78 ? 4.344 -0.672 -10.621 1.00 74.06 78 ARG A O 1
ATOM 681 N N . ILE A 1 79 ? 6.538 -0.873 -10.938 1.00 74.50 79 ILE A N 1
ATOM 682 C CA . ILE A 1 79 ? 6.860 -0.453 -9.570 1.00 74.50 79 ILE A CA 1
ATOM 683 C C . ILE A 1 79 ? 6.924 1.091 -9.524 1.00 74.50 79 ILE A C 1
ATOM 685 O O . ILE A 1 79 ? 7.707 1.676 -10.276 1.00 74.50 79 ILE A O 1
ATOM 689 N N . PRO A 1 80 ? 6.100 1.774 -8.697 1.00 77.62 80 PRO A N 1
ATOM 690 C CA . PRO A 1 80 ? 6.230 3.205 -8.414 1.00 77.62 80 PRO A CA 1
ATOM 691 C C . PRO A 1 80 ? 7.659 3.606 -8.050 1.00 77.62 80 PRO A C 1
ATOM 693 O O . PRO A 1 80 ? 8.415 2.805 -7.508 1.00 77.62 80 PRO A O 1
ATOM 696 N N . LYS A 1 81 ? 8.011 4.870 -8.302 1.00 79.62 81 LYS A N 1
ATOM 697 C CA . LYS A 1 81 ? 9.331 5.419 -7.962 1.00 79.62 81 LYS A CA 1
ATOM 698 C C . LYS A 1 81 ? 9.571 5.498 -6.462 1.00 79.62 81 LYS A C 1
ATOM 700 O O . LYS A 1 81 ? 10.712 5.407 -6.034 1.00 79.62 81 LYS A O 1
ATOM 705 N N . ALA A 1 82 ? 8.516 5.717 -5.688 1.00 82.12 82 ALA A N 1
ATOM 706 C CA . ALA A 1 82 ? 8.622 5.787 -4.244 1.00 82.12 82 ALA A CA 1
ATOM 707 C C . ALA A 1 82 ? 7.408 5.156 -3.573 1.00 82.12 82 ALA A C 1
ATOM 709 O O . ALA A 1 82 ? 6.261 5.348 -3.993 1.00 82.12 82 ALA A O 1
ATOM 710 N N . TYR A 1 83 ? 7.703 4.450 -2.491 1.00 85.94 83 TYR A N 1
ATOM 711 C CA . TYR A 1 83 ? 6.741 4.008 -1.504 1.00 85.94 83 TYR A CA 1
ATOM 712 C C . TYR A 1 83 ? 7.074 4.683 -0.183 1.00 85.94 83 TYR A C 1
ATOM 714 O O . TYR A 1 83 ? 8.212 4.643 0.275 1.00 85.94 83 TYR A O 1
ATOM 722 N N . ILE A 1 84 ? 6.070 5.328 0.398 1.00 88.62 84 ILE A N 1
ATOM 723 C CA . ILE A 1 84 ? 6.139 5.931 1.724 1.00 88.62 84 ILE A CA 1
ATOM 724 C C . ILE A 1 84 ? 5.088 5.209 2.554 1.00 88.62 84 ILE A C 1
ATOM 726 O O . ILE A 1 84 ? 3.915 5.584 2.582 1.00 88.62 84 ILE A O 1
ATOM 730 N N . LEU A 1 85 ? 5.492 4.095 3.148 1.00 87.12 85 LEU A N 1
ATOM 731 C CA . LEU A 1 85 ? 4.611 3.281 3.969 1.00 87.12 85 LEU A CA 1
ATOM 732 C C . LEU A 1 85 ? 4.925 3.596 5.428 1.00 87.12 85 LEU A C 1
ATOM 734 O O . LEU A 1 85 ? 6.056 3.432 5.874 1.00 87.12 85 LEU A O 1
ATOM 738 N N . PHE A 1 86 ? 3.935 4.100 6.155 1.00 87.88 86 PHE A N 1
ATOM 739 C CA . PHE A 1 86 ? 4.067 4.292 7.597 1.00 87.88 86 PHE A CA 1
ATOM 740 C C . PHE A 1 86 ? 4.010 2.939 8.308 1.00 87.88 86 PHE A C 1
ATOM 742 O O . PHE A 1 86 ? 3.592 1.944 7.716 1.00 87.88 86 PHE A O 1
ATOM 749 N N . ASP A 1 87 ? 4.403 2.910 9.583 1.00 85.00 87 ASP A N 1
ATOM 750 C CA . ASP A 1 87 ? 4.324 1.695 10.393 1.00 85.00 87 ASP A CA 1
ATOM 751 C C . ASP A 1 87 ? 2.907 1.102 10.361 1.00 85.00 87 ASP A C 1
ATOM 753 O O . ASP A 1 87 ? 1.919 1.747 10.726 1.00 85.00 87 ASP A O 1
ATOM 757 N N . MET A 1 88 ? 2.829 -0.158 9.933 1.00 90.25 88 MET A N 1
ATOM 758 C CA . MET A 1 88 ? 1.615 -0.974 9.896 1.00 90.25 88 MET A CA 1
ATOM 759 C C . MET A 1 88 ? 1.819 -2.179 10.826 1.00 90.25 88 MET A C 1
ATOM 761 O O . MET A 1 88 ? 2.020 -3.299 10.356 1.00 90.25 88 MET A O 1
ATOM 765 N N . PRO A 1 89 ? 1.823 -1.968 12.157 1.00 89.69 89 PRO A N 1
ATOM 766 C CA . PRO A 1 89 ? 2.264 -2.972 13.130 1.00 89.69 89 PRO A CA 1
ATOM 767 C C . PRO A 1 89 ? 1.374 -4.219 13.188 1.00 89.69 89 PRO A C 1
ATOM 769 O O . PRO A 1 89 ? 1.787 -5.238 13.735 1.00 89.69 89 PRO A O 1
ATOM 772 N N . VAL A 1 90 ? 0.153 -4.140 12.655 1.00 93.19 90 VAL A N 1
ATOM 773 C CA . VAL A 1 90 ? -0.810 -5.250 12.628 1.00 93.19 90 VAL A CA 1
ATOM 774 C C . VAL A 1 90 ? -0.928 -5.915 11.255 1.00 93.19 90 VAL A C 1
ATOM 776 O O . VAL A 1 90 ? -1.779 -6.784 11.093 1.00 93.19 90 VAL A O 1
ATOM 779 N N . LEU A 1 91 ? -0.094 -5.537 10.279 1.00 94.75 91 LEU A N 1
ATOM 780 C CA . LEU A 1 91 ? -0.131 -6.120 8.940 1.00 94.75 91 LEU A CA 1
ATOM 781 C C . LEU A 1 91 ? 0.254 -7.600 9.000 1.00 94.75 91 LEU A C 1
ATOM 783 O O . LEU A 1 91 ? 1.400 -7.959 9.273 1.00 94.75 91 LEU A O 1
ATOM 787 N N . GLU A 1 92 ? -0.718 -8.471 8.751 1.00 95.75 92 GLU A N 1
ATOM 788 C CA . GLU A 1 92 ? -0.533 -9.916 8.837 1.00 95.75 92 GLU A CA 1
ATOM 789 C C . GLU A 1 92 ? -0.177 -10.512 7.481 1.00 95.75 92 GLU A C 1
ATOM 791 O O . GLU A 1 92 ? 0.708 -11.367 7.395 1.00 95.75 92 GLU A O 1
ATOM 796 N N . GLU A 1 93 ? -0.848 -10.053 6.426 1.00 96.38 93 GLU A N 1
ATOM 797 C CA . GLU A 1 93 ? -0.688 -10.582 5.080 1.00 96.38 93 GLU A CA 1
ATOM 798 C C . GLU A 1 93 ? -0.443 -9.465 4.066 1.00 96.38 93 GLU A C 1
ATOM 800 O O . GLU A 1 93 ? -1.194 -8.491 3.973 1.00 96.38 93 GLU A O 1
ATOM 805 N N . ALA A 1 94 ? 0.608 -9.639 3.266 1.00 95.06 94 ALA A N 1
ATOM 806 C CA . ALA A 1 94 ? 0.888 -8.801 2.115 1.00 95.06 94 ALA A CA 1
ATOM 807 C C . ALA A 1 94 ? 1.060 -9.669 0.864 1.00 95.06 94 ALA A C 1
ATOM 809 O O . ALA A 1 94 ? 1.880 -10.588 0.832 1.00 95.06 94 ALA A O 1
ATOM 810 N N . LEU A 1 95 ? 0.297 -9.356 -0.180 1.00 94.12 95 LEU A N 1
ATOM 811 C CA . LEU A 1 95 ? 0.421 -9.959 -1.500 1.00 94.12 95 LEU A CA 1
ATOM 812 C C . LEU A 1 95 ? 0.824 -8.878 -2.496 1.00 94.12 95 LEU A C 1
ATOM 814 O O . LEU A 1 95 ? 0.041 -7.970 -2.782 1.00 94.12 95 LEU A O 1
ATOM 818 N N . ILE A 1 96 ? 2.044 -8.984 -3.018 1.00 91.19 96 ILE A N 1
ATOM 819 C CA . ILE A 1 96 ? 2.591 -8.069 -4.016 1.00 91.19 96 ILE A CA 1
ATOM 820 C C . ILE A 1 96 ? 2.765 -8.813 -5.335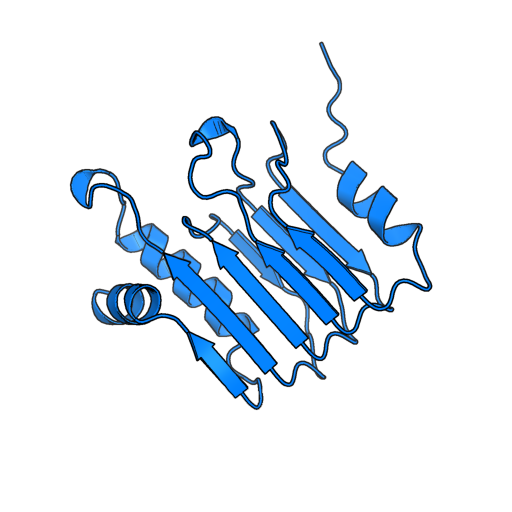 1.00 91.19 96 ILE A C 1
ATOM 822 O O . ILE A 1 96 ? 3.690 -9.599 -5.526 1.00 91.19 96 ILE A O 1
ATOM 826 N N . ASP A 1 97 ? 1.858 -8.530 -6.254 1.00 87.69 97 ASP A N 1
ATOM 827 C CA . ASP A 1 97 ? 1.872 -9.019 -7.617 1.00 87.69 97 AS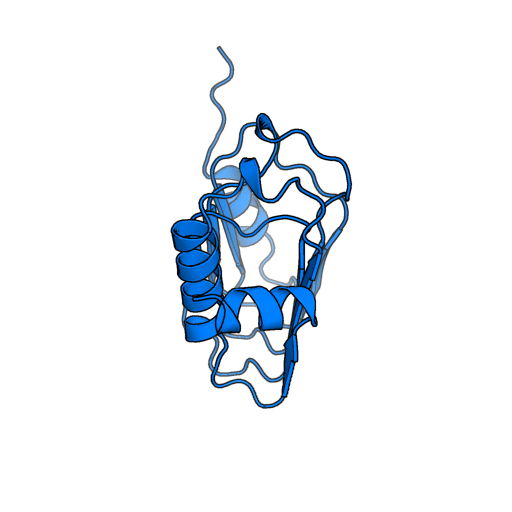P A CA 1
ATOM 828 C C . ASP A 1 97 ? 2.427 -7.933 -8.539 1.00 87.69 97 ASP A C 1
ATOM 830 O O . ASP A 1 97 ? 1.853 -6.848 -8.692 1.00 87.69 97 ASP A O 1
ATOM 834 N N . VAL A 1 98 ? 3.596 -8.222 -9.104 1.00 81.75 98 VAL A N 1
ATOM 835 C CA . VAL A 1 98 ? 4.203 -7.422 -10.161 1.00 81.75 98 VAL A CA 1
ATOM 836 C C . VAL A 1 98 ? 4.255 -8.267 -11.424 1.00 81.75 98 VAL A C 1
ATOM 838 O O . VAL A 1 98 ? 4.823 -9.355 -11.388 1.00 81.75 98 VAL A O 1
ATOM 841 N N . ALA A 1 99 ? 3.697 -7.752 -12.517 1.00 75.62 99 ALA A N 1
ATOM 842 C CA . ALA A 1 99 ? 3.734 -8.378 -13.835 1.00 75.62 99 ALA A CA 1
ATOM 843 C C . ALA A 1 99 ? 4.512 -7.479 -14.806 1.00 75.62 99 ALA A C 1
ATOM 845 O O . ALA A 1 99 ? 4.014 -6.451 -15.270 1.00 75.62 99 ALA A O 1
ATOM 846 N N . LEU A 1 100 ? 5.769 -7.817 -15.078 1.00 70.88 100 LEU A N 1
ATOM 847 C CA . LEU A 1 100 ? 6.665 -6.950 -15.848 1.00 70.88 100 LEU A CA 1
ATOM 848 C C . LEU A 1 100 ? 6.406 -7.141 -17.347 1.00 70.88 100 LEU A C 1
ATOM 850 O O . LEU A 1 100 ? 6.992 -7.999 -17.994 1.00 70.88 100 LEU A O 1
ATOM 854 N N . TYR A 1 101 ? 5.498 -6.341 -17.910 1.00 63.12 101 TYR A N 1
ATOM 855 C CA . TYR A 1 101 ? 5.093 -6.455 -19.320 1.00 63.12 101 TYR A CA 1
ATOM 856 C C . TYR A 1 101 ? 5.982 -5.681 -20.312 1.00 63.12 101 TYR A C 1
ATOM 858 O O . TYR A 1 101 ? 5.688 -5.671 -21.507 1.00 63.12 101 TYR A O 1
ATOM 866 N N . GLU A 1 102 ? 7.042 -5.003 -19.861 1.00 58.56 102 GLU A N 1
ATOM 867 C CA . GLU A 1 102 ? 7.827 -4.119 -20.730 1.00 58.56 102 GLU A CA 1
ATOM 868 C C . GLU A 1 102 ? 9.160 -4.692 -21.199 1.00 58.56 102 GLU A C 1
ATOM 870 O O . GLU A 1 102 ? 9.813 -5.483 -20.528 1.00 58.56 102 GLU A O 1
ATOM 875 N N . ASN A 1 103 ? 9.556 -4.231 -22.387 1.00 52.03 103 ASN A N 1
ATOM 876 C CA . ASN A 1 103 ? 10.820 -4.528 -23.040 1.00 52.03 103 ASN A CA 1
ATOM 877 C C . ASN A 1 103 ? 11.996 -4.222 -22.080 1.00 52.03 103 ASN A C 1
ATOM 879 O O . ASN A 1 103 ? 12.143 -3.055 -21.701 1.00 52.03 103 ASN A O 1
ATOM 883 N N . PRO A 1 104 ? 12.841 -5.212 -21.726 1.00 49.53 104 PRO A N 1
ATOM 884 C CA . PRO A 1 104 ? 13.965 -5.051 -20.792 1.00 49.53 104 PRO A CA 1
ATOM 885 C C . PRO A 1 104 ? 14.882 -3.865 -21.124 1.00 49.53 104 PRO A C 1
ATOM 887 O O . PRO A 1 104 ? 15.479 -3.261 -20.248 1.00 49.53 104 PRO A O 1
ATOM 890 N N . LEU A 1 105 ? 14.938 -3.465 -22.398 1.00 45.22 105 LEU A N 1
ATOM 891 C CA . LEU A 1 105 ? 15.757 -2.355 -22.893 1.00 45.22 105 LEU A CA 1
ATOM 892 C C . LEU A 1 105 ? 15.292 -0.952 -22.449 1.00 45.22 105 LEU A C 1
ATOM 894 O O . LEU A 1 105 ? 16.018 0.018 -22.658 1.00 45.22 105 LEU A O 1
ATOM 898 N N . LEU A 1 106 ? 14.082 -0.815 -21.894 1.00 51.19 106 LEU A N 1
ATOM 899 C CA . LEU A 1 106 ? 13.532 0.458 -21.399 1.00 51.19 106 LEU A CA 1
ATOM 900 C C . LEU A 1 106 ? 13.494 0.539 -19.868 1.00 51.19 106 LEU A C 1
ATOM 902 O O . LEU A 1 106 ? 13.174 1.601 -19.324 1.00 51.19 106 LEU A O 1
ATOM 906 N N . MET A 1 107 ? 13.805 -0.558 -19.177 1.00 58.75 107 MET A N 1
ATOM 907 C CA . MET A 1 107 ? 13.894 -0.570 -17.727 1.00 58.75 107 MET A CA 1
ATOM 908 C C . MET A 1 107 ? 15.313 -0.203 -17.300 1.00 58.75 107 MET A C 1
ATOM 910 O O . MET A 1 107 ? 16.300 -0.801 -17.707 1.00 58.75 107 MET A O 1
ATOM 914 N N . ASP A 1 108 ? 15.415 0.839 -16.479 1.00 67.75 108 ASP A N 1
ATOM 915 C CA . ASP A 1 108 ? 16.614 1.069 -15.683 1.00 67.75 108 ASP A CA 1
ATOM 916 C C . ASP A 1 108 ? 16.560 0.063 -14.528 1.00 67.75 108 ASP A C 1
ATOM 918 O O . ASP A 1 108 ? 15.946 0.341 -13.490 1.00 67.75 108 ASP A O 1
ATOM 922 N N . ASP A 1 109 ? 17.103 -1.134 -14.766 1.00 65.62 109 ASP A N 1
ATOM 923 C CA . ASP A 1 109 ? 17.001 -2.297 -13.874 1.00 65.62 109 ASP A CA 1
ATOM 924 C C . ASP A 1 109 ? 17.389 -1.945 -12.432 1.00 65.62 109 ASP A C 1
ATOM 926 O O . ASP A 1 109 ? 16.703 -2.330 -11.485 1.00 65.62 109 ASP A O 1
ATOM 930 N N . VAL A 1 110 ? 18.398 -1.084 -12.257 1.00 69.81 110 VAL A N 1
ATOM 931 C CA . VAL A 1 110 ? 18.860 -0.606 -10.944 1.00 69.81 110 VAL A CA 1
ATOM 932 C C . VAL A 1 110 ? 17.765 0.167 -10.202 1.00 69.81 110 VAL A C 1
ATOM 934 O O . VAL A 1 110 ? 17.584 -0.007 -8.995 1.00 69.81 110 VAL A O 1
ATOM 937 N N . LYS A 1 111 ? 16.997 1.013 -10.898 1.00 76.44 111 LYS A N 1
ATOM 938 C CA . LYS A 1 111 ? 15.891 1.764 -10.280 1.00 76.44 111 LYS A CA 1
ATOM 939 C C . LYS A 1 111 ? 14.712 0.863 -9.944 1.00 76.44 111 LYS A C 1
ATOM 941 O O . LYS A 1 111 ? 14.105 1.042 -8.892 1.00 76.44 111 LYS A O 1
ATOM 946 N N . VAL A 1 112 ? 14.381 -0.091 -10.812 1.00 77.44 112 VAL A N 1
ATOM 947 C CA . VAL A 1 112 ? 13.289 -1.045 -10.560 1.00 77.44 112 VAL A CA 1
ATOM 948 C C . VAL A 1 112 ? 13.618 -1.901 -9.336 1.00 77.44 112 VAL A C 1
ATOM 950 O O . VAL A 1 112 ? 12.797 -1.992 -8.424 1.00 77.44 112 VAL A O 1
ATOM 953 N N . CYS A 1 113 ? 14.850 -2.407 -9.269 1.00 80.06 113 CYS A N 1
ATOM 954 C CA . CYS A 1 113 ? 15.435 -3.073 -8.110 1.00 80.06 113 CYS A CA 1
ATOM 955 C C . CYS A 1 113 ? 15.321 -2.247 -6.828 1.00 80.06 113 CYS A C 1
ATOM 957 O O . CYS A 1 113 ? 14.756 -2.702 -5.834 1.00 80.06 113 CYS A O 1
ATOM 959 N N . HIS A 1 114 ? 15.808 -1.004 -6.850 1.00 84.56 114 HIS A N 1
ATOM 960 C CA . HIS A 1 114 ? 15.759 -0.125 -5.684 1.00 84.56 114 HIS A CA 1
ATOM 961 C C . HIS A 1 114 ? 14.324 0.089 -5.182 1.00 84.56 114 HIS A C 1
ATOM 963 O O . HIS A 1 114 ? 14.062 -0.009 -3.983 1.00 84.56 114 HIS A O 1
ATOM 969 N N . ASN A 1 115 ? 13.379 0.329 -6.093 1.00 84.31 115 ASN A N 1
ATOM 970 C CA . ASN A 1 115 ? 11.982 0.565 -5.737 1.00 84.31 115 ASN A CA 1
ATOM 971 C C . ASN A 1 115 ? 11.300 -0.700 -5.193 1.00 84.31 115 ASN A C 1
ATOM 973 O O . ASN A 1 115 ? 10.494 -0.609 -4.266 1.00 84.31 115 ASN A O 1
ATOM 977 N N . ALA A 1 116 ? 11.628 -1.872 -5.750 1.00 84.38 116 ALA A N 1
ATOM 978 C CA . ALA A 1 116 ? 11.168 -3.167 -5.253 1.00 84.38 116 ALA A CA 1
ATOM 979 C C . ALA A 1 116 ? 11.659 -3.409 -3.819 1.00 84.38 116 ALA A C 1
ATOM 981 O O . ALA A 1 116 ? 10.858 -3.697 -2.931 1.00 84.38 116 ALA A O 1
ATOM 982 N N . CYS A 1 117 ? 12.958 -3.219 -3.577 1.00 86.38 117 CYS A N 1
ATOM 983 C CA . CYS A 1 117 ? 13.559 -3.354 -2.253 1.00 86.38 117 CYS A CA 1
ATOM 984 C C . CYS A 1 117 ? 12.962 -2.364 -1.250 1.00 86.38 117 CYS A C 1
ATOM 986 O O . CYS A 1 117 ? 12.670 -2.750 -0.122 1.00 86.38 117 CYS A O 1
ATOM 988 N N . ASN A 1 118 ? 12.729 -1.113 -1.659 1.00 86.50 118 ASN A N 1
ATOM 989 C CA . ASN A 1 118 ? 12.069 -0.110 -0.827 1.00 86.50 118 ASN A CA 1
ATOM 990 C C . ASN A 1 118 ? 10.661 -0.576 -0.412 1.00 86.50 1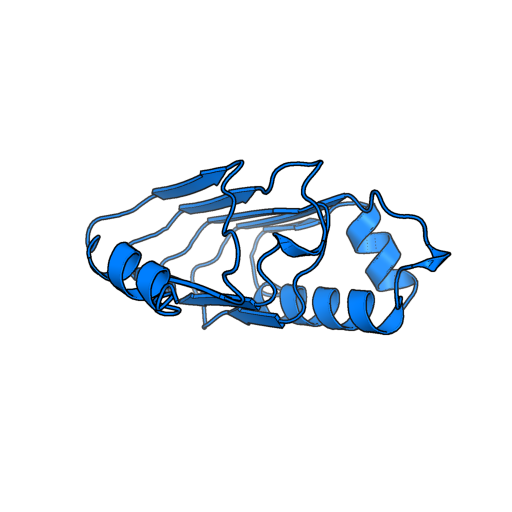18 ASN A C 1
ATOM 992 O O . ASN A 1 118 ? 10.362 -0.609 0.779 1.00 86.50 118 ASN A O 1
ATOM 996 N N . LEU A 1 119 ? 9.823 -1.015 -1.359 1.00 86.94 119 LEU A N 1
ATOM 997 C CA . LEU A 1 119 ? 8.496 -1.559 -1.050 1.00 86.94 119 LEU A CA 1
ATOM 998 C C . LEU A 1 119 ? 8.579 -2.721 -0.052 1.00 86.94 119 LEU A C 1
ATOM 1000 O O . LEU A 1 119 ? 7.863 -2.726 0.946 1.00 86.94 119 LEU A O 1
ATOM 1004 N N . LEU A 1 120 ? 9.457 -3.688 -0.317 1.00 88.31 120 LEU A N 1
ATOM 1005 C CA . LEU A 1 120 ? 9.572 -4.897 0.494 1.00 88.31 120 LEU A CA 1
ATOM 1006 C C . LEU A 1 120 ? 10.111 -4.616 1.892 1.00 88.31 120 LEU A C 1
ATOM 1008 O O . LEU A 1 120 ? 9.617 -5.213 2.841 1.00 88.31 120 LEU A O 1
ATOM 1012 N N . ALA A 1 121 ? 11.049 -3.681 2.048 1.00 88.31 121 ALA A N 1
ATOM 1013 C CA . ALA A 1 121 ? 11.588 -3.303 3.353 1.00 88.31 121 ALA A CA 1
ATOM 1014 C C . ALA A 1 121 ? 10.490 -2.849 4.332 1.00 88.31 121 ALA A C 1
ATOM 1016 O O . ALA A 1 121 ? 10.564 -3.148 5.521 1.00 88.31 121 ALA A O 1
ATOM 1017 N N . HIS A 1 122 ? 9.442 -2.195 3.830 1.00 85.12 122 HIS A N 1
ATOM 1018 C CA . HIS A 1 122 ? 8.315 -1.731 4.640 1.00 85.12 122 HIS A CA 1
ATOM 1019 C C . HIS A 1 122 ? 7.304 -2.830 5.006 1.00 85.12 122 HIS A C 1
ATOM 1021 O O . HIS A 1 122 ? 6.513 -2.648 5.928 1.00 85.12 122 HIS A O 1
ATOM 1027 N N . ILE A 1 123 ? 7.298 -3.957 4.291 1.00 88.56 123 ILE A N 1
ATOM 1028 C CA . ILE A 1 123 ? 6.346 -5.064 4.501 1.00 88.56 123 ILE A CA 1
ATOM 1029 C C . ILE A 1 123 ? 7.049 -6.390 4.821 1.00 88.56 123 ILE A C 1
ATOM 1031 O O . ILE A 1 123 ? 6.419 -7.441 4.810 1.00 88.56 123 ILE A O 1
ATOM 1035 N N . ALA A 1 124 ? 8.351 -6.366 5.109 1.00 84.19 124 ALA A N 1
ATOM 1036 C CA . ALA A 1 124 ? 9.150 -7.572 5.323 1.00 84.19 124 ALA A CA 1
ATOM 1037 C C . ALA A 1 124 ? 8.770 -8.334 6.605 1.00 84.19 124 ALA A C 1
ATOM 1039 O O . ALA A 1 124 ? 8.983 -9.539 6.685 1.00 84.19 124 ALA A O 1
ATOM 1040 N N . ASN A 1 125 ? 8.196 -7.645 7.596 1.00 84.19 125 ASN A N 1
ATOM 1041 C CA . ASN A 1 125 ? 7.905 -8.204 8.922 1.00 84.19 125 ASN A CA 1
ATOM 1042 C C . ASN A 1 125 ? 6.503 -8.831 9.048 1.00 84.19 125 ASN A C 1
ATOM 1044 O O . ASN A 1 125 ? 6.078 -9.165 10.154 1.00 84.19 125 ASN A O 1
ATOM 1048 N N . VAL A 1 126 ? 5.766 -8.974 7.943 1.00 92.00 126 VAL A N 1
ATOM 1049 C CA . VAL A 1 126 ? 4.419 -9.564 7.955 1.00 92.00 126 VAL A CA 1
ATOM 1050 C C . VAL A 1 126 ? 4.473 -11.073 8.203 1.00 92.00 126 VAL A C 1
ATOM 1052 O O . VAL A 1 126 ? 5.447 -11.743 7.861 1.00 92.00 126 VAL A O 1
ATOM 1055 N N . LYS A 1 127 ? 3.395 -11.646 8.752 1.00 92.44 127 LYS A N 1
ATOM 1056 C CA . LYS A 1 127 ? 3.303 -13.100 8.992 1.00 92.44 127 LYS A CA 1
ATOM 1057 C C . LYS A 1 127 ? 3.311 -13.897 7.689 1.00 92.44 127 LYS A C 1
ATOM 1059 O O . LYS A 1 127 ? 3.853 -14.999 7.641 1.00 92.44 127 LYS A O 1
ATOM 1064 N N . LYS A 1 128 ? 2.679 -13.357 6.645 1.00 94.75 128 LYS A N 1
ATOM 1065 C CA . LYS A 1 128 ? 2.572 -13.987 5.332 1.00 94.75 128 LYS A CA 1
ATOM 1066 C C . LYS A 1 128 ? 2.864 -12.975 4.233 1.00 94.75 128 LYS A C 1
ATOM 1068 O O . LYS A 1 128 ? 2.058 -12.092 3.956 1.00 94.75 128 LYS A O 1
AT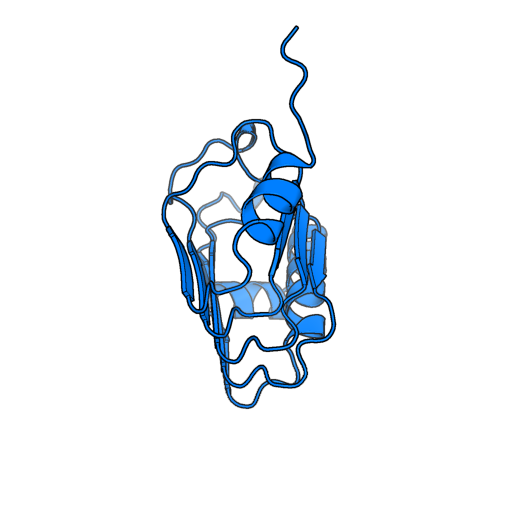OM 1073 N N . LEU A 1 129 ? 4.006 -13.144 3.578 1.00 93.50 129 LEU A N 1
ATOM 1074 C CA . LEU A 1 129 ? 4.378 -12.386 2.389 1.00 93.50 129 LEU A CA 1
ATOM 1075 C C . LEU A 1 129 ? 4.265 -13.294 1.164 1.00 93.50 129 LEU A C 1
ATOM 1077 O O . LEU A 1 129 ? 4.866 -14.364 1.118 1.00 93.50 129 LEU A O 1
ATOM 1081 N N . SER A 1 130 ? 3.479 -12.877 0.178 1.00 93.38 130 SER A N 1
ATOM 1082 C CA . SER A 1 130 ? 3.377 -13.533 -1.126 1.00 93.38 130 SER A CA 1
ATOM 1083 C C . SER A 1 130 ? 3.825 -12.560 -2.208 1.00 93.38 130 SER A C 1
ATOM 1085 O O . SER A 1 130 ? 3.290 -11.458 -2.311 1.00 93.38 130 SER A O 1
ATOM 1087 N N . ILE A 1 131 ? 4.808 -12.963 -3.008 1.00 91.12 131 ILE A N 1
ATOM 1088 C CA . ILE A 1 131 ? 5.338 -12.178 -4.128 1.00 91.12 131 ILE A CA 1
ATOM 1089 C C . ILE A 1 131 ? 5.268 -12.989 -5.421 1.00 91.12 131 ILE A C 1
ATOM 1091 O O . ILE A 1 131 ? 5.310 -14.220 -5.379 1.00 91.12 131 ILE A O 1
ATOM 1095 N N . THR A 1 132 ? 5.163 -12.322 -6.570 1.00 87.56 132 THR A N 1
ATOM 1096 C CA . THR A 1 132 ? 5.233 -13.006 -7.870 1.00 87.56 132 THR A CA 1
ATOM 1097 C C . THR A 1 132 ? 6.644 -13.447 -8.232 1.00 87.56 132 THR A C 1
ATOM 1099 O O . THR A 1 132 ? 7.634 -12.888 -7.760 1.00 87.56 132 THR A O 1
ATOM 1102 N N . ALA A 1 133 ? 6.727 -14.441 -9.124 1.00 83.56 133 ALA A N 1
ATOM 1103 C CA . ALA A 1 133 ? 7.990 -14.898 -9.696 1.00 83.56 133 ALA A CA 1
ATOM 1104 C C . ALA A 1 133 ? 8.753 -13.750 -10.374 1.00 83.56 133 ALA A C 1
ATOM 1106 O O . ALA A 1 133 ? 9.951 -13.620 -10.160 1.00 83.56 133 ALA A O 1
ATOM 1107 N N . ASP A 1 134 ? 8.062 -12.874 -11.106 1.00 82.56 134 ASP A N 1
ATOM 1108 C CA . ASP A 1 134 ? 8.675 -11.710 -11.754 1.00 82.56 134 ASP A CA 1
ATOM 1109 C C . ASP A 1 134 ? 9.324 -10.756 -10.741 1.00 82.56 134 ASP A C 1
ATOM 1111 O O . ASP A 1 134 ? 10.447 -10.298 -10.950 1.00 82.56 134 ASP A O 1
ATOM 1115 N N . LEU A 1 135 ? 8.651 -10.484 -9.614 1.00 83.00 135 LEU A N 1
ATOM 1116 C CA . LEU A 1 135 ? 9.222 -9.657 -8.549 1.00 83.00 135 LEU A CA 1
ATOM 1117 C C . LEU A 1 135 ? 10.440 -10.337 -7.910 1.00 83.00 135 LEU A C 1
ATOM 1119 O O . LEU A 1 135 ? 11.433 -9.670 -7.629 1.00 83.00 135 LEU A O 1
ATOM 1123 N N . LEU A 1 136 ? 10.387 -11.657 -7.719 1.00 84.19 136 LEU A N 1
ATOM 1124 C CA . LEU A 1 136 ? 11.524 -12.427 -7.222 1.00 84.19 136 LEU A CA 1
ATOM 1125 C C . LEU A 1 136 ? 12.715 -12.366 -8.190 1.00 84.19 136 LEU A C 1
ATOM 1127 O O . LEU A 1 136 ? 13.838 -12.162 -7.740 1.00 84.19 136 LEU A O 1
ATOM 1131 N N . VAL A 1 137 ? 12.480 -12.485 -9.503 1.00 81.19 137 VAL A N 1
ATOM 1132 C CA . VAL A 1 137 ? 13.537 -12.354 -10.517 1.00 81.19 137 VAL A CA 1
ATOM 1133 C C . VAL A 1 137 ? 14.197 -10.991 -10.399 1.00 81.19 137 VAL A C 1
ATOM 1135 O O . VAL A 1 137 ? 15.414 -10.960 -10.232 1.00 81.19 137 VAL A O 1
ATOM 1138 N N . VAL A 1 138 ? 13.409 -9.904 -10.379 1.00 77.75 138 VAL A N 1
ATOM 1139 C CA . VAL A 1 138 ? 13.933 -8.539 -10.193 1.00 77.75 138 VAL A CA 1
ATOM 1140 C C . VAL A 1 138 ? 14.879 -8.501 -9.008 1.00 77.75 138 VAL A C 1
ATOM 1142 O O . VAL A 1 138 ? 16.027 -8.122 -9.187 1.00 77.75 138 VAL A O 1
ATOM 1145 N N . MET A 1 139 ? 14.442 -8.977 -7.839 1.00 77.88 139 MET A N 1
ATOM 1146 C CA . MET A 1 139 ? 15.251 -8.968 -6.617 1.00 77.88 139 MET A CA 1
ATOM 1147 C C . MET A 1 139 ? 16.554 -9.769 -6.703 1.00 77.88 139 MET A C 1
ATOM 1149 O O . MET A 1 139 ? 17.491 -9.440 -5.987 1.00 77.88 139 MET A O 1
ATOM 1153 N N . THR A 1 140 ? 16.602 -10.830 -7.512 1.00 78.38 140 THR A N 1
ATOM 1154 C CA . THR A 1 140 ? 17.795 -11.686 -7.678 1.00 78.38 140 THR A CA 1
ATOM 1155 C C . THR A 1 140 ? 18.728 -11.242 -8.801 1.00 78.38 140 THR A C 1
ATOM 1157 O O . THR A 1 140 ? 19.838 -11.756 -8.918 1.00 78.38 140 THR A O 1
ATOM 1160 N N . THR A 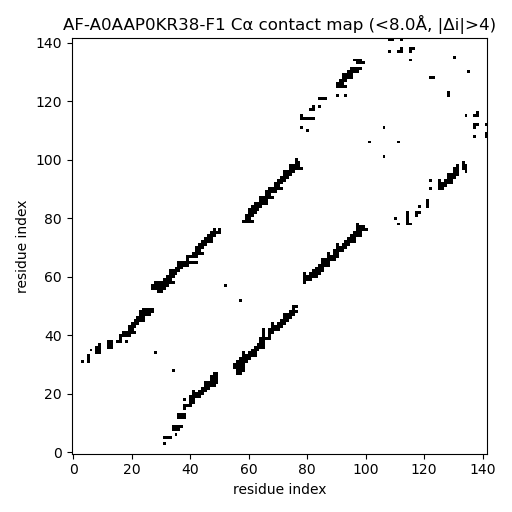1 141 ? 18.254 -10.344 -9.662 1.00 71.81 141 THR A N 1
ATOM 1161 C CA . THR A 1 141 ? 19.044 -9.719 -10.730 1.00 71.81 141 THR A CA 1
ATOM 1162 C C . THR A 1 141 ? 19.617 -8.363 -10.319 1.00 71.81 141 THR A C 1
ATOM 1164 O O . THR A 1 141 ? 20.448 -7.814 -11.043 1.00 71.81 141 THR A O 1
ATOM 1167 N N . CYS A 1 142 ? 19.189 -7.854 -9.159 1.00 65.38 142 CYS A N 1
ATOM 1168 C CA . CYS A 1 142 ? 19.969 -6.938 -8.338 1.00 65.38 142 CYS A CA 1
ATOM 1169 C C . CYS A 1 142 ? 21.081 -7.730 -7.613 1.00 65.38 142 CYS A C 1
ATOM 1171 O O . CYS A 1 142 ? 22.137 -7.118 -7.368 1.00 65.38 142 CYS A O 1
#

Nearest PDB structures (foldseek):
  7wjq-assembly1_A  TM=2.574E-01  e=1.605E+00  Shigella flexneri

Foldseek 3Di:
DDPPPLCVLVVVQVVCQQDAEDAAAQDWPAPHQEHAHAYQNYQYYAHAHDPDDDPRGDHQEYEDDHLNHQEEHDADCAQHQYYHYDQNPNHAEYEHHHNPPDDPVPDPLVSRLVSLCRVCVRVVPHNYYHYDPVSVVSPVVD

Organism: NCBI:txid461633